Protein AF-A0A4R3N5M6-F1 (afdb_monomer)

Organism: NCBI:txid1324956

pLDDT: mean 74.32, std 19.64, range [38.53, 95.5]

Foldseek 3Di:
DDDDPVLVVVLVVVQVVCCVPPNHDDPVRSVVSSVVSVVVVVCCVVVPPPPPPVPPCPDPDD

Nearest PDB structures (f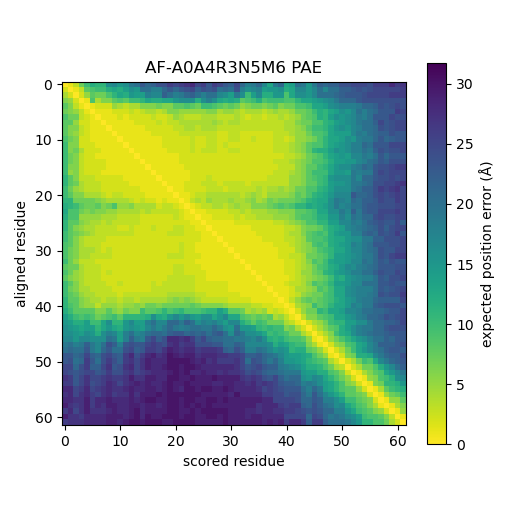oldseek):
  8jak-assembly1_E  TM=6.287E-01  e=1.756E+00  Homo sapiens
  1dlq-assembly1_B  TM=5.322E-01  e=5.962E+00  Acinetobacter baylyi ADP1
  5zgh-assembly1_K  TM=4.578E-01  e=8.771E+00  Cyanidioschyzon merolae strain 10D

Radius of gyration: 17.32 Å; Cα contacts (8 Å, |Δi|>4): 13; chains: 1; bounding box: 32×25×54 Å

Secondary structure (DSSP, 8-state):
-PPPHHHHHHHHHHHHHHHHHH-PPPHHHHHHHHHHHHHHHHHHHHTT--------------

Solvent-accessible surface area (backbone atoms only — not comparable to full-atom values): 3939 Å² total; per-residue (Å²): 134,83,77,56,75,67,54,54,53,51,50,50,50,52,56,51,51,47,28,75,75,73,43,85,70,52,72,68,55,53,52,52,51,48,51,53,53,47,54,53,53,52,48,47,65,73,68,53,73,66,77,63,71,80,80,75,76,70,75,94,73,133

Mean predicted aligned error: 11.98 Å

Structure (mmCIF, N/CA/C/O backbone):
data_AF-A0A4R3N5M6-F1
#
_entry.id   AF-A0A4R3N5M6-F1
#
loop_
_atom_site.group_PDB
_atom_site.id
_atom_site.type_symbol
_atom_site.label_atom_id
_atom_site.label_alt_id
_atom_site.label_comp_id
_atom_site.label_asym_id
_atom_site.label_entity_id
_atom_site.label_seq_id
_atom_site.pdbx_PDB_ins_code
_atom_site.Cartn_x
_atom_site.Cartn_y
_atom_site.Cartn_z
_atom_site.occupancy
_atom_site.B_iso_or_equiv
_atom_site.auth_seq_id
_atom_site.auth_comp_id
_atom_site.auth_asym_id
_atom_site.auth_atom_id
_atom_site.pdbx_PDB_model_num
ATOM 1 N N . MET A 1 1 ? 7.103 11.551 -6.095 1.00 46.22 1 MET A N 1
ATOM 2 C CA . MET A 1 1 ? 7.389 10.362 -6.922 1.00 46.22 1 MET A CA 1
ATOM 3 C C . MET A 1 1 ? 6.045 9.765 -7.304 1.00 46.22 1 MET A C 1
ATOM 5 O O . MET A 1 1 ? 5.243 9.5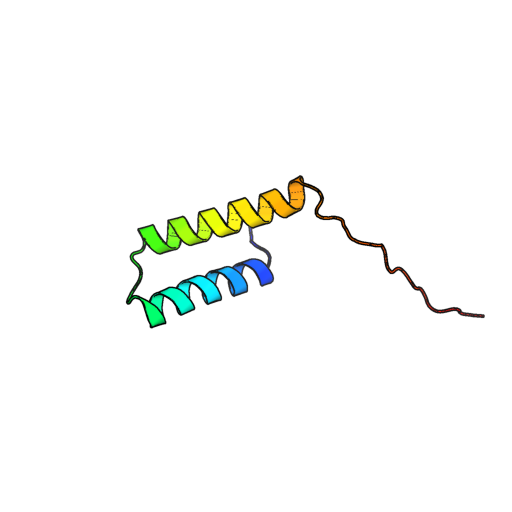64 -6.404 1.00 46.22 1 MET A O 1
ATOM 9 N N . LYS A 1 2 ? 5.728 9.629 -8.597 1.00 47.03 2 LYS A N 1
ATOM 10 C CA . LYS A 1 2 ? 4.517 8.912 -9.029 1.00 47.03 2 LYS A CA 1
ATOM 11 C C . LYS A 1 2 ? 4.889 7.438 -9.124 1.00 47.03 2 LYS A C 1
ATOM 13 O O . LYS A 1 2 ? 5.858 7.128 -9.812 1.00 47.03 2 LYS A O 1
ATOM 18 N N . TYR A 1 3 ? 4.177 6.580 -8.406 1.00 60.62 3 TYR A N 1
ATOM 19 C CA . TYR A 1 3 ? 4.365 5.138 -8.502 1.00 60.62 3 TYR A CA 1
ATOM 20 C C . TYR A 1 3 ? 3.983 4.646 -9.903 1.00 60.62 3 TYR A C 1
ATOM 22 O O . TYR A 1 3 ? 3.220 5.300 -10.620 1.00 60.62 3 TYR A O 1
ATOM 30 N N . THR A 1 4 ? 4.536 3.509 -10.322 1.00 71.75 4 THR A N 1
ATOM 31 C CA . THR A 1 4 ? 4.062 2.819 -11.524 1.00 71.75 4 THR A CA 1
ATOM 32 C C . THR A 1 4 ? 2.632 2.322 -11.287 1.00 71.75 4 THR A C 1
ATOM 34 O O . THR A 1 4 ? 2.281 1.904 -10.187 1.00 71.75 4 THR A O 1
ATOM 37 N N . HIS A 1 5 ? 1.793 2.339 -12.325 1.00 79.12 5 HIS A N 1
ATOM 38 C CA . HIS A 1 5 ? 0.391 1.878 -12.273 1.00 79.12 5 HIS A CA 1
ATOM 39 C C . HIS A 1 5 ? 0.229 0.457 -11.698 1.00 79.12 5 HIS A C 1
ATOM 41 O O . HIS A 1 5 ? -0.794 0.106 -11.116 1.00 79.12 5 HIS A O 1
ATOM 47 N N . GLU A 1 6 ? 1.254 -0.377 -11.863 1.00 78.06 6 GLU A N 1
ATOM 48 C CA . GLU A 1 6 ? 1.308 -1.746 -11.345 1.00 78.06 6 GLU A CA 1
ATOM 49 C C . GLU A 1 6 ? 1.477 -1.795 -9.821 1.00 78.06 6 GLU A C 1
ATOM 51 O O . GLU A 1 6 ? 0.831 -2.612 -9.164 1.00 78.06 6 GLU A O 1
ATOM 56 N N . PHE A 1 7 ? 2.275 -0.887 -9.252 1.00 83.88 7 PHE A N 1
ATOM 57 C CA . PHE A 1 7 ? 2.443 -0.761 -7.805 1.00 83.88 7 PHE A CA 1
ATOM 58 C C . PHE A 1 7 ? 1.128 -0.361 -7.131 1.00 83.88 7 PHE A C 1
ATOM 60 O O . PHE A 1 7 ? 0.732 -0.979 -6.145 1.00 83.88 7 PHE A O 1
ATOM 67 N N . GLU A 1 8 ? 0.431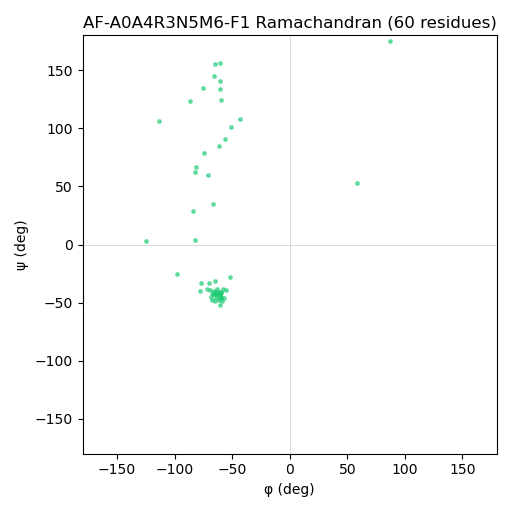 0.636 -7.684 1.00 84.19 8 GLU A N 1
ATOM 68 C CA . GLU A 1 8 ? -0.840 1.123 -7.133 1.00 84.19 8 GLU A CA 1
ATOM 69 C C . GLU A 1 8 ? -1.889 0.003 -7.113 1.00 84.19 8 GLU A C 1
ATOM 71 O O . GLU A 1 8 ? -2.491 -0.268 -6.076 1.00 84.19 8 GLU A O 1
ATOM 76 N N . LYS A 1 9 ? -2.018 -0.749 -8.216 1.00 88.56 9 LYS A N 1
ATOM 77 C CA . LYS A 1 9 ? -2.915 -1.913 -8.283 1.00 88.56 9 LYS A CA 1
ATOM 78 C C . LYS A 1 9 ? -2.578 -3.000 -7.265 1.00 88.56 9 LYS A C 1
ATOM 80 O O . LYS A 1 9 ? -3.493 -3.591 -6.691 1.00 88.56 9 LYS A O 1
ATOM 85 N N . LEU A 1 10 ? -1.293 -3.304 -7.072 1.00 87.88 10 LEU A N 1
ATOM 86 C CA . LEU A 1 10 ? -0.862 -4.307 -6.099 1.00 87.88 10 LEU A CA 1
ATOM 87 C C . LEU A 1 10 ? -1.196 -3.855 -4.675 1.00 87.88 10 LEU A C 1
ATOM 89 O O . LEU A 1 10 ? -1.792 -4.617 -3.912 1.00 87.88 10 LEU A O 1
ATOM 93 N N . ALA A 1 11 ? -0.840 -2.618 -4.331 1.00 89.56 11 ALA A N 1
ATOM 94 C CA . ALA A 1 11 ? -1.095 -2.053 -3.016 1.00 89.56 11 ALA A CA 1
ATOM 95 C C . ALA A 1 11 ? -2.593 -2.014 -2.686 1.00 89.56 11 ALA A C 1
ATOM 97 O O . ALA A 1 11 ? -2.996 -2.475 -1.615 1.00 89.56 11 ALA A O 1
ATOM 98 N N . ASP A 1 12 ? -3.417 -1.552 -3.627 1.00 91.31 12 ASP A N 1
ATOM 99 C CA . ASP A 1 12 ? -4.870 -1.524 -3.475 1.00 91.31 12 ASP A CA 1
ATOM 100 C C . ASP A 1 12 ? -5.443 -2.935 -3.299 1.00 91.31 12 ASP A C 1
ATOM 102 O O . ASP A 1 12 ? -6.263 -3.163 -2.409 1.00 91.31 12 ASP A O 1
ATOM 106 N N . GLY A 1 13 ? -4.967 -3.910 -4.082 1.00 94.25 13 GLY A N 1
ATOM 107 C CA . GLY A 1 13 ? -5.393 -5.305 -3.969 1.00 94.25 13 GLY A CA 1
ATOM 108 C C . GLY A 1 13 ? -5.084 -5.923 -2.602 1.00 94.25 13 GLY A C 1
ATOM 109 O O . GLY A 1 13 ? -5.924 -6.626 -2.038 1.00 94.25 13 GLY A O 1
ATOM 110 N N . VAL A 1 14 ? -3.909 -5.632 -2.037 1.00 93.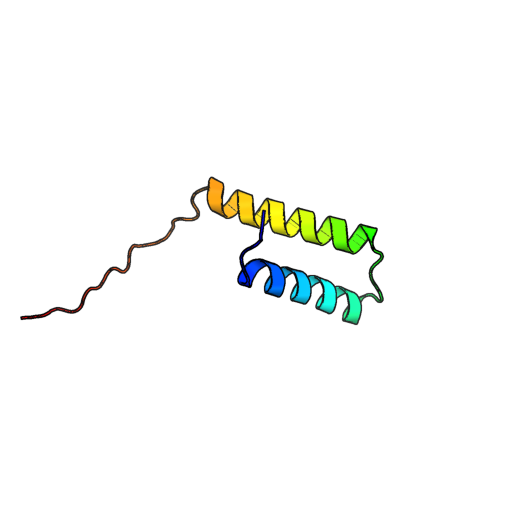00 14 VAL A N 1
ATOM 111 C CA . VAL A 1 14 ? -3.519 -6.104 -0.698 1.00 93.00 14 VAL A CA 1
ATOM 112 C C . VAL A 1 14 ? -4.383 -5.453 0.381 1.00 93.00 14 VAL A C 1
ATOM 114 O O . VAL A 1 14 ? -4.919 -6.151 1.244 1.00 93.00 14 VAL A O 1
ATOM 117 N N . ILE A 1 15 ? -4.557 -4.130 0.330 1.00 93.69 15 ILE A N 1
ATOM 118 C CA . ILE A 1 15 ? -5.375 -3.384 1.298 1.00 93.69 15 ILE A CA 1
ATOM 119 C C . ILE A 1 15 ? -6.825 -3.871 1.273 1.00 93.69 15 ILE A C 1
ATOM 121 O O . ILE A 1 15 ? -7.427 -4.077 2.331 1.00 93.69 15 ILE A O 1
ATOM 125 N N . ASP A 1 16 ? -7.384 -4.070 0.083 1.00 95.12 16 ASP A N 1
ATOM 126 C CA . ASP A 1 16 ? -8.752 -4.541 -0.097 1.00 95.12 16 ASP A CA 1
ATOM 127 C C . ASP A 1 16 ? -8.923 -5.989 0.388 1.00 95.12 16 ASP A C 1
ATOM 129 O O . ASP A 1 16 ? -9.877 -6.293 1.107 1.00 95.12 16 ASP A O 1
ATOM 133 N N . TYR A 1 17 ? -7.969 -6.880 0.095 1.00 95.50 17 TYR A N 1
ATOM 134 C CA . TYR A 1 17 ? -7.987 -8.249 0.619 1.00 95.50 17 TYR A CA 1
ATOM 135 C C . TYR A 1 17 ? -7.989 -8.268 2.151 1.00 95.50 17 TYR A C 1
ATOM 137 O O . TYR A 1 17 ? -8.825 -8.939 2.762 1.00 95.50 17 TYR A O 1
ATOM 145 N N . PHE A 1 18 ? -7.095 -7.512 2.792 1.00 94.25 18 PHE A N 1
ATOM 146 C CA . PHE A 1 18 ? -7.072 -7.422 4.251 1.00 94.25 18 PHE A CA 1
ATOM 147 C C . PHE A 1 18 ? -8.365 -6.826 4.802 1.00 94.25 18 PHE A C 1
ATOM 149 O O . PHE A 1 18 ? -8.908 -7.358 5.768 1.00 94.25 18 PHE A O 1
ATOM 156 N N . SER A 1 19 ? -8.895 -5.782 4.161 1.00 92.75 19 SER A N 1
ATOM 157 C CA . SER A 1 19 ? -10.122 -5.128 4.620 1.00 92.75 19 SER A CA 1
ATOM 158 C C . SER A 1 19 ? -11.330 -6.069 4.564 1.00 92.75 19 SER A C 1
ATOM 160 O O . SER A 1 19 ? -12.152 -6.086 5.479 1.00 92.75 19 SER A O 1
ATOM 162 N N . ARG A 1 20 ? -11.413 -6.913 3.526 1.00 94.50 20 ARG A N 1
ATOM 163 C CA . ARG A 1 20 ? -12.476 -7.918 3.371 1.00 94.50 20 ARG A CA 1
ATOM 164 C C . ARG A 1 20 ? -12.384 -9.069 4.374 1.00 94.50 20 ARG A C 1
ATOM 166 O O . ARG A 1 20 ? -13.419 -9.596 4.769 1.00 94.50 20 ARG A O 1
ATOM 173 N N . ASN A 1 21 ? -11.177 -9.464 4.780 1.00 94.12 21 ASN A N 1
ATOM 174 C CA . ASN A 1 21 ? -10.966 -10.642 5.634 1.00 94.12 21 ASN A CA 1
ATOM 175 C C . ASN A 1 21 ? -10.804 -10.315 7.127 1.00 94.12 21 ASN A C 1
ATOM 177 O O . ASN A 1 21 ? -11.075 -11.165 7.972 1.00 94.12 21 ASN A O 1
ATOM 181 N N . HIS A 1 22 ? -10.363 -9.103 7.462 1.00 90.94 22 HIS A N 1
ATOM 182 C CA . HIS A 1 22 ? -10.024 -8.706 8.833 1.00 90.94 22 HIS A CA 1
ATOM 183 C C . HIS A 1 22 ? -10.776 -7.456 9.313 1.00 90.94 22 HIS A C 1
ATOM 185 O O . HIS A 1 22 ? -10.562 -7.013 10.441 1.00 90.94 22 HIS A O 1
ATOM 191 N N . GLY A 1 23 ? -11.683 -6.919 8.491 1.00 89.62 23 GLY A N 1
ATOM 192 C CA . GLY A 1 23 ? -12.422 -5.692 8.774 1.00 89.62 23 GLY A CA 1
ATOM 193 C C . GLY A 1 23 ? -11.674 -4.438 8.326 1.00 89.62 23 GLY A C 1
ATOM 194 O O . GLY A 1 23 ? -10.547 -4.496 7.840 1.00 89.62 23 GLY A O 1
ATOM 195 N N . GLU A 1 24 ? -12.326 -3.284 8.462 1.00 90.81 24 GLU A N 1
ATOM 196 C CA . GLU A 1 24 ? -11.800 -2.027 7.936 1.00 90.81 24 GLU A CA 1
ATOM 197 C C . GLU A 1 24 ? -10.437 -1.671 8.550 1.00 90.81 24 GLU A C 1
ATOM 199 O O . GLU A 1 24 ? -10.274 -1.553 9.767 1.00 90.81 24 GLU A O 1
ATOM 204 N N . LEU A 1 25 ? -9.443 -1.475 7.683 1.00 92.12 25 LEU A N 1
ATOM 205 C CA . LEU A 1 25 ? -8.108 -1.080 8.106 1.00 92.12 25 LEU A CA 1
ATOM 206 C C . LEU A 1 25 ? -8.070 0.397 8.503 1.00 92.12 25 LEU A C 1
ATOM 208 O O . LEU A 1 25 ? -8.511 1.274 7.754 1.00 92.12 25 LEU A O 1
ATOM 212 N N . SER A 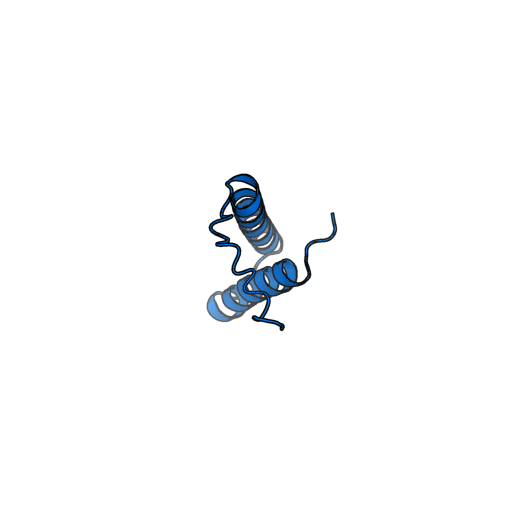1 26 ? -7.427 0.680 9.638 1.00 94.38 26 SER A N 1
ATOM 213 C CA . SER A 1 26 ? -7.119 2.052 10.045 1.00 94.38 26 SER A CA 1
ATOM 214 C C . SER A 1 26 ? -6.223 2.757 9.018 1.00 94.38 26 SER A C 1
ATOM 216 O O . SER A 1 26 ? -5.447 2.116 8.300 1.00 94.38 26 SER A O 1
ATOM 218 N N . ALA A 1 27 ? -6.262 4.093 8.992 1.00 91.56 27 ALA A N 1
ATOM 219 C CA . ALA A 1 27 ? -5.371 4.886 8.143 1.00 91.56 27 ALA A CA 1
ATOM 220 C C . ALA A 1 27 ? -3.888 4.553 8.391 1.00 91.56 27 ALA A C 1
ATOM 222 O O . ALA A 1 27 ? -3.120 4.413 7.441 1.00 91.56 27 ALA A O 1
ATOM 223 N N . LYS A 1 28 ? -3.503 4.331 9.657 1.00 93.44 28 LYS A N 1
ATOM 224 C CA . LYS A 1 28 ? -2.129 3.962 10.017 1.00 93.44 28 LYS A CA 1
ATOM 225 C C . LYS A 1 28 ? -1.739 2.590 9.471 1.00 93.44 28 LYS A C 1
ATOM 227 O O . LYS A 1 28 ? -0.626 2.420 8.986 1.00 93.44 28 LYS A O 1
ATOM 232 N N . SER A 1 29 ? -2.648 1.618 9.514 1.00 92.62 29 SER A N 1
ATOM 233 C CA . SER A 1 29 ? -2.406 0.276 8.974 1.00 92.62 29 SER A CA 1
ATOM 234 C C . SER A 1 29 ? -2.202 0.310 7.459 1.00 92.62 29 SER A C 1
ATOM 236 O O . SER A 1 29 ? -1.274 -0.318 6.958 1.00 92.62 29 SER A O 1
ATOM 238 N N . LYS A 1 30 ? -3.019 1.089 6.738 1.00 92.31 30 LYS A N 1
ATOM 239 C CA . LYS A 1 30 ? -2.878 1.287 5.286 1.00 92.31 30 LYS A CA 1
ATOM 240 C C . LYS A 1 30 ? -1.526 1.915 4.935 1.00 92.31 30 LYS A C 1
ATOM 242 O O . LYS A 1 30 ? -0.848 1.432 4.037 1.00 92.31 30 LYS A O 1
ATOM 247 N N . GLU A 1 31 ? -1.105 2.934 5.685 1.00 92.75 31 GLU A N 1
ATOM 248 C CA . GLU A 1 31 ? 0.204 3.584 5.520 1.00 92.75 31 GLU A CA 1
ATOM 249 C C . GLU A 1 31 ? 1.370 2.600 5.725 1.00 92.75 31 GLU A C 1
ATOM 251 O O . GLU A 1 31 ? 2.301 2.570 4.923 1.00 92.75 31 GLU A O 1
ATOM 256 N N . VAL A 1 32 ? 1.310 1.763 6.768 1.00 93.56 32 VAL A N 1
ATOM 257 C CA . VAL A 1 32 ? 2.348 0.754 7.046 1.00 93.56 32 VAL A CA 1
ATOM 258 C C . VAL A 1 32 ? 2.429 -0.286 5.927 1.00 93.56 32 VAL A C 1
ATOM 260 O O . VAL A 1 32 ? 3.529 -0.614 5.490 1.00 93.56 32 VAL A O 1
ATOM 263 N N . ILE A 1 33 ? 1.285 -0.772 5.433 1.00 90.88 33 ILE A N 1
ATOM 264 C CA . ILE A 1 33 ? 1.233 -1.722 4.310 1.00 90.88 33 ILE A CA 1
ATOM 265 C C . ILE A 1 33 ? 1.846 -1.095 3.053 1.00 90.88 33 ILE A C 1
ATOM 267 O O . ILE A 1 33 ? 2.706 -1.710 2.429 1.00 90.88 33 ILE A O 1
ATOM 271 N N . LEU A 1 34 ? 1.463 0.140 2.716 1.00 90.06 34 LEU A N 1
ATOM 272 C CA . LEU A 1 34 ? 2.014 0.860 1.565 1.00 90.06 34 LEU A CA 1
ATOM 273 C C . LEU A 1 34 ? 3.536 1.000 1.654 1.00 90.06 34 LEU A C 1
ATOM 275 O O . LEU A 1 34 ? 4.232 0.708 0.685 1.00 90.06 34 LEU A O 1
ATOM 279 N N . LYS A 1 35 ? 4.053 1.388 2.825 1.00 89.19 35 LYS A N 1
ATOM 280 C CA . LYS A 1 35 ? 5.494 1.542 3.052 1.00 89.19 35 LYS A CA 1
ATOM 281 C C . LYS A 1 35 ? 6.239 0.212 2.928 1.00 89.19 35 LYS A C 1
ATOM 283 O O . LYS A 1 35 ? 7.290 0.171 2.304 1.00 89.19 35 LYS A O 1
ATOM 288 N N . ALA A 1 36 ? 5.679 -0.877 3.456 1.00 89.56 36 ALA A N 1
ATOM 289 C CA . ALA A 1 36 ? 6.283 -2.205 3.355 1.00 89.56 36 ALA A CA 1
ATOM 290 C C . ALA A 1 36 ? 6.343 -2.715 1.904 1.00 89.56 36 ALA A C 1
ATOM 292 O O . ALA A 1 36 ? 7.357 -3.274 1.483 1.00 89.56 36 ALA A O 1
ATOM 293 N N . ILE A 1 37 ? 5.276 -2.505 1.123 1.00 87.38 37 ILE A N 1
ATOM 294 C CA . ILE A 1 37 ? 5.247 -2.864 -0.303 1.00 87.38 37 ILE A CA 1
ATOM 295 C C . ILE A 1 37 ? 6.257 -2.011 -1.075 1.00 87.38 37 ILE A C 1
ATOM 297 O O . ILE A 1 37 ? 6.992 -2.548 -1.899 1.00 87.38 37 ILE A O 1
ATOM 301 N N . GLN A 1 38 ? 6.336 -0.710 -0.781 1.00 84.69 38 GLN A N 1
ATOM 302 C CA . GLN A 1 38 ? 7.305 0.197 -1.395 1.00 84.69 38 GLN A CA 1
ATOM 303 C C . GLN A 1 38 ? 8.745 -0.2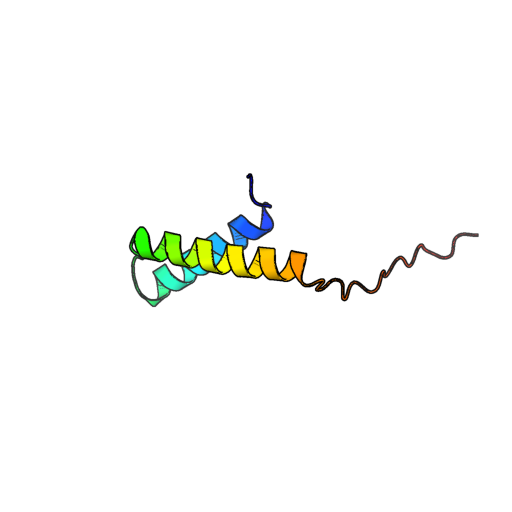28 -1.112 1.00 84.69 38 GLN A C 1
ATOM 305 O O . GLN A 1 38 ? 9.507 -0.423 -2.050 1.00 84.69 38 GLN A O 1
ATOM 310 N N . GLU A 1 39 ? 9.100 -0.442 0.155 1.00 85.31 39 GLU A N 1
ATOM 311 C CA . GLU A 1 39 ? 10.445 -0.882 0.537 1.00 85.31 39 GLU A CA 1
ATOM 312 C C . GLU A 1 39 ? 10.808 -2.209 -0.142 1.00 85.31 39 GLU A C 1
ATOM 314 O O . GLU A 1 39 ? 11.932 -2.374 -0.607 1.00 85.31 39 GLU A O 1
ATOM 319 N N . SER A 1 40 ? 9.853 -3.133 -0.281 1.00 81.00 40 SER A N 1
ATOM 320 C CA . SER A 1 40 ? 10.070 -4.411 -0.974 1.00 81.00 40 SER A CA 1
ATOM 321 C C . SER A 1 40 ? 10.264 -4.238 -2.486 1.00 81.00 40 SER A C 1
ATOM 323 O O . SER A 1 40 ? 11.101 -4.915 -3.082 1.00 81.00 40 SER A O 1
ATOM 325 N N . TYR A 1 41 ? 9.505 -3.333 -3.108 1.00 75.00 41 TYR A N 1
ATOM 326 C CA . TYR A 1 41 ? 9.597 -3.024 -4.535 1.00 75.00 41 TYR A CA 1
ATOM 327 C C . TYR A 1 41 ? 10.921 -2.322 -4.873 1.00 75.00 41 TYR A C 1
ATOM 329 O O . TYR A 1 41 ? 11.611 -2.722 -5.810 1.00 75.00 41 TYR A O 1
ATOM 337 N N . ASP A 1 42 ? 11.313 -1.339 -4.058 1.00 70.06 42 ASP A N 1
ATOM 338 C CA . ASP A 1 42 ? 12.572 -0.604 -4.194 1.00 70.06 42 ASP A CA 1
ATOM 339 C C . ASP A 1 42 ? 13.774 -1.532 -3.950 1.00 70.06 42 ASP A C 1
ATOM 341 O O . ASP A 1 42 ? 14.721 -1.539 -4.734 1.00 70.06 42 ASP A O 1
ATOM 345 N N . THR A 1 43 ? 13.695 -2.414 -2.943 1.00 63.00 43 THR A N 1
ATOM 346 C CA . THR A 1 43 ? 14.715 -3.449 -2.688 1.00 63.00 43 THR A CA 1
ATOM 347 C C . THR A 1 43 ? 14.865 -4.388 -3.887 1.00 63.00 43 THR A C 1
ATOM 349 O O . THR A 1 43 ? 15.985 -4.721 -4.254 1.00 63.00 43 THR A O 1
ATOM 352 N N . GLY A 1 44 ? 13.772 -4.797 -4.543 1.00 57.00 44 GLY A N 1
ATOM 353 C CA . GLY A 1 44 ? 13.830 -5.637 -5.748 1.00 57.00 44 GLY A CA 1
ATOM 354 C C . GLY A 1 44 ? 14.499 -4.952 -6.947 1.00 57.00 44 GLY A C 1
ATOM 355 O O . GLY A 1 44 ? 15.157 -5.622 -7.748 1.00 57.00 44 GLY A O 1
ATOM 356 N N . TYR A 1 45 ? 14.373 -3.625 -7.040 1.00 54.19 45 TYR A N 1
ATOM 357 C CA . TYR A 1 45 ? 15.012 -2.809 -8.072 1.00 54.19 45 TYR A CA 1
ATOM 358 C C . TYR A 1 45 ? 16.502 -2.564 -7.774 1.00 54.19 45 TYR A C 1
ATOM 360 O O . TYR A 1 45 ? 17.330 -2.656 -8.678 1.00 54.19 45 TYR A O 1
ATOM 368 N N . GLU A 1 46 ? 16.864 -2.316 -6.510 1.00 53.78 46 GLU A N 1
ATOM 369 C CA . GLU A 1 46 ? 18.256 -2.092 -6.091 1.00 53.78 46 GLU A CA 1
ATOM 370 C C . GLU A 1 46 ? 19.082 -3.384 -5.984 1.00 53.78 46 GLU A C 1
ATOM 372 O O . GLU A 1 46 ? 20.271 -3.377 -6.302 1.00 53.78 46 GLU A O 1
ATO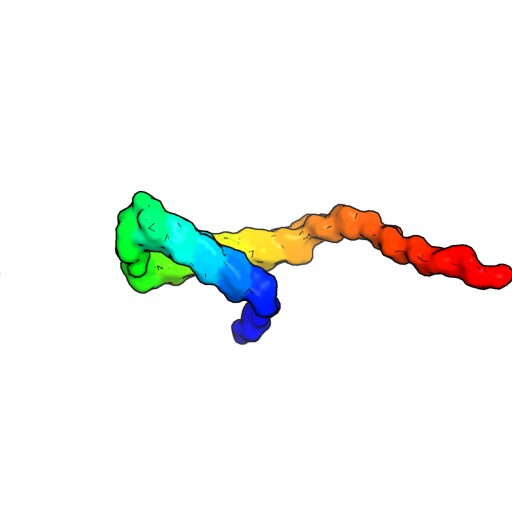M 377 N N . HIS A 1 47 ? 18.478 -4.514 -5.601 1.00 49.06 47 HIS A N 1
ATOM 378 C CA . HIS A 1 47 ? 19.183 -5.796 -5.474 1.00 49.06 47 HIS A CA 1
ATOM 379 C C . HIS A 1 47 ? 19.361 -6.561 -6.784 1.00 49.06 47 HIS A C 1
ATOM 381 O O . HIS A 1 47 ? 19.890 -7.672 -6.763 1.00 49.06 47 HIS A O 1
ATOM 387 N N . GLY A 1 48 ? 18.954 -5.997 -7.922 1.00 48.66 48 GLY A N 1
ATOM 388 C CA . GLY A 1 48 ? 19.173 -6.655 -9.198 1.00 48.66 48 GLY A CA 1
ATOM 389 C C . GLY A 1 48 ? 18.522 -8.035 -9.250 1.00 48.66 48 GLY A C 1
ATOM 390 O O . GLY A 1 48 ? 19.142 -8.981 -9.727 1.00 48.66 48 GLY A O 1
ATOM 391 N N . LEU A 1 49 ? 17.224 -8.135 -8.935 1.00 44.75 49 LEU A N 1
ATOM 392 C CA . LEU A 1 49 ? 16.378 -9.169 -9.556 1.00 44.75 49 LEU A CA 1
ATOM 393 C C . LEU A 1 49 ? 16.207 -8.899 -11.073 1.00 44.75 49 LEU A C 1
ATOM 395 O O . LEU A 1 49 ? 15.179 -9.193 -11.672 1.00 44.75 49 LEU A O 1
ATOM 399 N N . MET A 1 50 ? 17.252 -8.378 -11.723 1.00 47.69 50 MET A N 1
ATOM 400 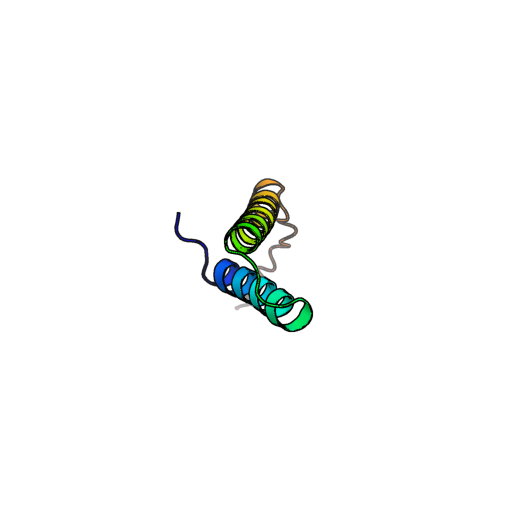C CA . MET A 1 50 ? 17.594 -8.642 -13.107 1.00 47.69 50 MET A CA 1
ATOM 401 C C . MET A 1 50 ? 18.102 -10.088 -13.214 1.00 47.69 50 MET A C 1
ATOM 403 O O . MET A 1 50 ? 19.196 -10.339 -13.696 1.00 47.69 50 MET A O 1
ATOM 407 N N . ASP A 1 51 ? 17.261 -11.056 -12.847 1.00 47.97 51 ASP A N 1
ATOM 408 C CA . ASP A 1 51 ? 17.293 -12.364 -13.513 1.00 47.97 51 ASP A CA 1
ATOM 409 C C . ASP A 1 51 ? 16.451 -12.285 -14.803 1.00 47.97 51 ASP A C 1
ATOM 411 O O . ASP A 1 51 ? 15.859 -13.249 -15.291 1.00 47.97 51 ASP A O 1
ATOM 415 N N . GLY A 1 52 ? 16.394 -11.079 -15.380 1.00 48.09 52 GLY A N 1
ATOM 416 C CA . GLY A 1 52 ? 16.136 -10.876 -16.784 1.00 48.09 52 GLY A CA 1
ATOM 417 C C . GLY A 1 52 ? 17.262 -11.546 -17.552 1.00 48.09 52 GLY A C 1
ATOM 418 O O . GLY A 1 52 ? 18.202 -10.895 -17.996 1.00 48.09 52 GLY A O 1
ATOM 419 N N . LYS A 1 53 ? 17.121 -12.853 -17.789 1.00 46.53 53 LYS A N 1
ATOM 420 C CA . LYS A 1 53 ? 17.435 -13.365 -19.118 1.00 46.53 53 LYS A CA 1
ATOM 421 C C . LYS A 1 53 ? 16.822 -12.370 -20.096 1.00 46.53 53 LYS A C 1
ATOM 423 O O . LYS A 1 53 ? 15.599 -12.295 -20.216 1.00 46.53 53 LYS A O 1
ATOM 428 N N . GLU A 1 54 ? 17.666 -11.589 -20.758 1.00 48.75 54 GLU A N 1
ATOM 429 C CA . GLU A 1 54 ? 17.303 -10.930 -21.999 1.00 48.75 54 GLU A CA 1
ATOM 430 C C . GLU A 1 54 ? 16.845 -12.027 -22.963 1.00 48.75 54 GLU A C 1
ATOM 432 O O . GLU A 1 54 ? 17.642 -12.616 -23.687 1.00 48.75 54 GLU A O 1
ATOM 437 N N . ILE A 1 55 ? 15.550 -12.336 -22.985 1.00 49.56 55 ILE A N 1
ATOM 438 C CA . ILE A 1 55 ? 14.948 -13.023 -24.125 1.00 49.56 55 ILE A CA 1
ATOM 439 C C . ILE A 1 55 ? 14.672 -11.933 -25.160 1.00 49.56 55 ILE A C 1
ATOM 441 O O . ILE A 1 55 ? 13.535 -11.578 -25.453 1.00 49.56 55 ILE A O 1
ATOM 445 N N . SER A 1 56 ? 15.749 -11.352 -25.690 1.00 48.34 56 SER A N 1
ATOM 446 C CA . SER A 1 56 ? 15.719 -10.674 -26.981 1.00 48.34 56 SER A CA 1
ATOM 447 C C . SER A 1 56 ? 15.868 -11.744 -28.067 1.00 48.34 56 SER A C 1
ATOM 449 O O . SER A 1 56 ? 16.822 -11.726 -28.846 1.00 48.34 56 SER A O 1
ATOM 451 N N . ASP A 1 57 ? 14.910 -12.667 -28.151 1.00 44.81 57 ASP A N 1
ATOM 452 C CA . ASP A 1 57 ? 14.699 -13.433 -29.379 1.00 44.81 57 ASP A CA 1
ATOM 453 C C . ASP A 1 57 ? 14.027 -12.492 -30.384 1.00 44.81 57 ASP A C 1
ATOM 455 O O . ASP A 1 57 ? 12.811 -12.490 -30.586 1.00 44.81 57 ASP A O 1
ATOM 459 N N . LYS A 1 58 ? 14.834 -11.627 -31.007 1.00 47.81 58 LYS A N 1
ATOM 460 C CA . LYS A 1 58 ? 14.434 -11.035 -32.282 1.00 47.81 58 LYS A CA 1
ATOM 461 C C . LYS A 1 58 ? 14.252 -12.192 -33.271 1.00 47.81 58 LYS A C 1
ATOM 463 O O . LYS A 1 58 ? 15.115 -13.069 -33.329 1.00 47.81 58 LYS A O 1
ATOM 468 N N . PRO A 1 59 ? 13.155 -12.220 -34.044 1.00 53.09 59 PRO A N 1
ATOM 469 C CA . PRO A 1 59 ? 12.897 -13.309 -34.971 1.00 53.09 59 PRO A CA 1
ATOM 470 C C . PRO A 1 59 ? 14.018 -13.398 -36.010 1.00 53.09 59 PRO A C 1
ATOM 472 O O . PRO A 1 59 ? 14.494 -12.371 -36.499 1.00 53.09 59 PRO A O 1
ATOM 475 N N . LEU A 1 60 ? 14.405 -14.632 -36.354 1.00 49.75 60 LEU A N 1
ATOM 476 C CA . LEU A 1 60 ? 15.187 -14.946 -37.550 1.00 49.75 60 LEU A CA 1
ATOM 477 C C . LEU A 1 60 ? 14.493 -14.298 -38.755 1.00 49.75 60 LEU A C 1
ATOM 479 O O . LEU A 1 60 ? 13.476 -14.787 -39.241 1.00 49.75 60 LEU A O 1
ATOM 483 N N . SER A 1 61 ? 15.024 -13.164 -39.196 1.00 54.03 61 SER A N 1
ATOM 484 C CA . SER A 1 61 ? 14.587 -12.458 -40.390 1.00 54.03 61 SER A CA 1
ATOM 485 C C . SER A 1 61 ? 15.720 -12.507 -41.403 1.00 54.03 61 SER A C 1
ATOM 487 O O . SER A 1 61 ? 16.667 -11.738 -41.258 1.00 54.03 61 SER A O 1
ATOM 489 N N . GLY A 1 62 ? 15.544 -13.340 -42.434 1.00 38.53 62 GLY A N 1
ATOM 490 C CA . GLY A 1 62 ? 16.148 -13.174 -43.764 1.00 38.53 62 GLY A CA 1
ATOM 491 C C . GLY A 1 62 ? 17.570 -13.673 -43.922 1.00 38.53 62 GLY A C 1
ATOM 492 O O . GLY A 1 62 ? 18.491 -12.892 -43.614 1.00 38.53 62 GLY A O 1
#

Sequence (62 aa):
MKYTHEFEKLADGVIDYFSRNHGELSAKSKEVILKAIQESYDTGYEHGLMDGKEISDKPLSG

=== Feature glossary ===
Legend for the data blocks above and below:

— What the protein is —

The amino-acid sequence is the protein's primary structure: the linear order of residues from the N-terminus to the C-terminus, written in one-letter code. Everything else here — the 3D coordinates, the secondary structure, the domain annotations — is ultimately a consequence of this string.

Functional annotations link the protein to curated databases. InterPro entries identify conserved domains and families by matching the sequence against member-database signatures (Pfam, PROSITE, CDD, …). Gene Ontology (GO) terms describe molecular function, biological process, and cellular component in a controlled vocabulary. CATH places the structure in a hierarchical fold classification (Class/Architecture/Topology/Homologous-superfamily). The organism is the source species.

— Where its atoms are —

Atomic coordinates in PDBx/mmCIF format — the same representation the Protein Data Bank distributes. Each line of the _atom_site loop places one backbone atom in Cartesian space (units: ångströms, origin: arbitrary).

The six renders are orthographic views along the three Cartesian axes in both directions. Representation (cartoon, sticks, or surface) and color scheme (sequence-rainbow or by-chain) vary across proteins so the training set covers all the common visualization conventions.

— Local backbone conformation —

Eight-state secondary structure (DSSP): H is the canonical α-helix, G the tighter 3₁₀-helix, I the wider π-helix; E/B are β-structure, T and S are turns and bends, and '-' is everything else. DSSP derives these from the pattern of main-chain N–H···O=C hydrogen bonds, not from the sequence.

Three-state secondary structure (P-SEA) collapses the eight DSSP classes into helix (a), strand (b), and coil (c). P-SEA assigns these from Cα geometry alone — distances and angles — without requiring backbone oxygens, so it works on any Cα trace.

φ (phi) and ψ (psi) are the two rotatable backbone dihedrals per residue: φ is the C(i-1)–N–Cα–C torsion, ψ is the N–Cα–C–N(i+1) torsion, both in degrees on (−180°, 180°]. α-helical residues clust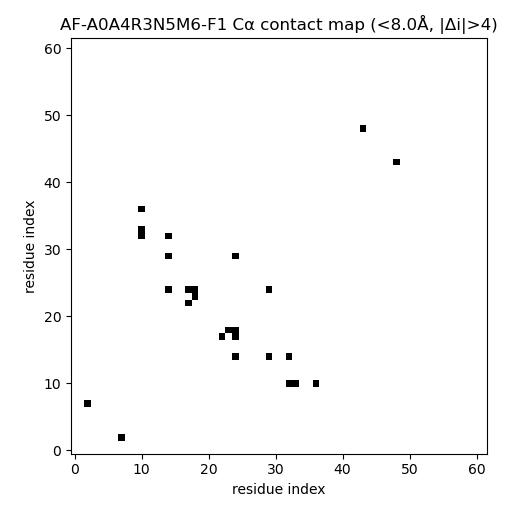er near (−60°, −45°); β-strand residues near (−120°, +130°). A Ramachandran plot is simply a scatter of (φ, ψ) for every residue.

— Global shape and packing —

The geometric summary reports three shape descriptors. Rg (radius of gyration) measures how spread out the Cα atoms are about their centre of mass; compact globular proteins have small Rg, elongated or unfolded ones large. Cα contacts (<8 Å, |i−j|>4) count long-range residue pairs in spatial proximity — high for tightly packed folds, near zero for rods or random coil. The bounding-box extents give the protein's footprint along x, y, z in Å.

SASA measures how much of the protein is reachable by solvent. It is computed by rolling a water-sized probe over the atomic surface and summing the exposed area (Å²). Per-residue SASA distinguishes core (buried, low SASA) from surface (exposed, high SASA) residues; total SASA is a whole-molecule size measure.

Plot images: a contact map (which residues are close in 3D, as an N×N binary image), a Ramachandran scatter (backbone torsion angles, revealing secondary-structure composition at a glance), and — for AlphaFold structures — a PAE heatmap (pairwise prediction confidence).

— Structural neighborhood —

A 3Di character summarizes, for each residue, the relative orientation of the Cα frame of its nearest spatial neighbor. Because it encodes fold topology rather than chemistry, 3Di alignments detect remote structural similarity that sequence alignment misses.

The Foldseek neighbor list gives the closest experimentally determined structures in the PDB, ranked by structural alignment. TM-score near 1 means near-identical fold; near 0.3 means only rough topology match. This is how one finds what a novel AlphaFold prediction most resembles in the solved-structure universe.

— Confidence and disorder —

For AlphaFold models, the B-factor field carries pLDDT — the model's own estimate of local accuracy on a 0–100 scale. Regions with pLDDT<50 should be treated as essentially unmodeled; they often correspond to intrinsically disordered segments.

Crystallographic B-factors measure how much each atom's electron density is smeared out, in Å². They rise in mobile loops and surface residues and fall in the buried interior. In AlphaFold models this column is repurposed to hold pLDDT instead.

Predicted Aligned Error (PAE) is an AlphaFold confidence matrix: entry (i, j) is the expected error in the position of residue j, in ångströms, when the prediction is superimposed on the true structure at residue i. Low PAE within a block of residues means that block is internally rigid and well-predicted; high PAE between two blocks means their relative placement is uncertain even if each block individually is confident.